Protein AF-A0A2J8SMR6-F1 (afdb_monomer_lite)

Structure (mmCIF, N/CA/C/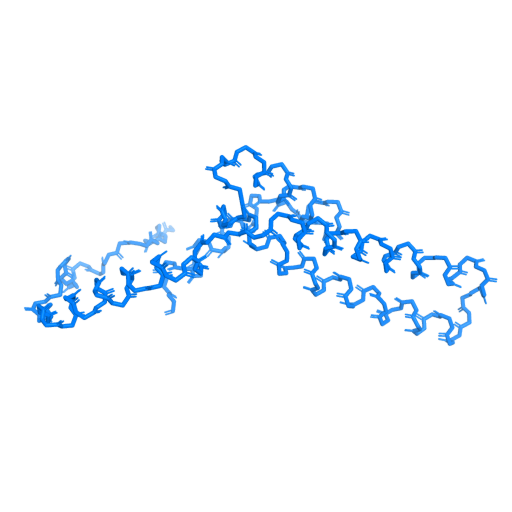O backbone):
data_AF-A0A2J8SMR6-F1
#
_entry.id   AF-A0A2J8SMR6-F1
#
loop_
_atom_site.group_PDB
_atom_site.id
_atom_site.type_symbol
_atom_site.label_atom_id
_atom_site.label_alt_id
_atom_site.label_comp_id
_atom_site.label_asym_id
_atom_site.label_entity_id
_atom_site.label_seq_id
_atom_site.pdbx_PDB_ins_code
_atom_site.Cartn_x
_atom_site.Cartn_y
_atom_site.Cartn_z
_atom_site.occupancy
_atom_site.B_iso_or_equiv
_atom_site.auth_seq_id
_atom_site.auth_comp_id
_atom_site.auth_asym_id
_atom_site.auth_atom_id
_atom_site.pdbx_PDB_model_num
ATOM 1 N N . MET A 1 1 ? 19.593 11.317 29.283 1.00 43.41 1 MET A N 1
ATOM 2 C CA . MET A 1 1 ? 18.628 11.300 28.164 1.00 43.41 1 MET A CA 1
ATOM 3 C C . MET A 1 1 ? 17.254 11.194 28.790 1.00 43.41 1 MET A C 1
ATOM 5 O O . MET A 1 1 ? 17.021 10.215 29.483 1.00 43.41 1 MET A O 1
ATOM 9 N N . ASN A 1 2 ? 16.404 12.212 28.651 1.00 46.28 2 ASN A N 1
ATOM 10 C CA . ASN A 1 2 ? 15.028 12.113 29.138 1.00 46.28 2 ASN A CA 1
ATOM 11 C C . ASN A 1 2 ? 14.272 11.143 28.229 1.00 46.28 2 ASN A C 1
ATOM 13 O O . ASN A 1 2 ? 14.382 11.249 27.006 1.00 46.28 2 ASN A O 1
ATOM 17 N N . SER A 1 3 ? 13.549 10.190 28.815 1.00 50.62 3 SER A N 1
ATOM 18 C CA . SER A 1 3 ? 12.641 9.327 28.062 1.00 50.62 3 SER A CA 1
ATOM 19 C C . SER A 1 3 ? 11.627 10.207 27.337 1.00 50.62 3 SER A C 1
ATOM 21 O O . SER A 1 3 ? 11.004 11.072 27.949 1.00 50.62 3 SER A O 1
ATOM 23 N N . LEU A 1 4 ? 11.482 10.015 26.026 1.00 49.09 4 LEU A N 1
ATOM 24 C CA . LEU A 1 4 ? 10.379 10.604 25.278 1.00 49.09 4 LEU A CA 1
ATOM 25 C C . LEU A 1 4 ? 9.082 10.024 25.850 1.00 49.09 4 LEU A C 1
ATOM 27 O O . LEU A 1 4 ? 8.797 8.843 25.663 1.00 49.09 4 LEU A O 1
ATOM 31 N N . LEU A 1 5 ? 8.329 10.850 26.575 1.00 56.19 5 LEU A N 1
ATOM 32 C CA . LEU A 1 5 ? 7.017 10.508 27.118 1.00 56.19 5 LEU A CA 1
ATOM 33 C C . LEU A 1 5 ? 6.000 10.518 25.965 1.00 56.19 5 LEU A C 1
ATOM 35 O O . LEU A 1 5 ? 5.287 11.495 25.723 1.00 56.19 5 LEU A O 1
ATOM 39 N N . ILE A 1 6 ? 6.023 9.464 25.150 1.00 55.62 6 ILE A N 1
ATOM 40 C CA . ILE A 1 6 ? 5.074 9.270 24.051 1.00 55.62 6 ILE A CA 1
ATOM 41 C C . ILE A 1 6 ? 3.781 8.732 24.667 1.00 55.62 6 ILE A C 1
ATOM 43 O O . ILE A 1 6 ? 3.755 7.611 25.163 1.00 55.62 6 ILE A O 1
ATOM 47 N N . GLY A 1 7 ? 2.718 9.537 24.636 1.00 58.62 7 GLY A N 1
ATOM 48 C CA . GLY A 1 7 ? 1.397 9.156 25.145 1.00 58.62 7 GLY A CA 1
ATOM 49 C C . GLY A 1 7 ? 1.125 9.496 26.615 1.00 58.62 7 GLY A C 1
ATOM 50 O O . GLY A 1 7 ? 0.007 9.266 27.067 1.00 58.62 7 GLY A O 1
ATOM 51 N N . GLU A 1 8 ? 2.079 10.075 27.352 1.00 62.91 8 GLU A N 1
ATOM 52 C CA . GLU A 1 8 ? 1.797 10.665 28.668 1.00 62.91 8 GLU A CA 1
ATOM 53 C C . GLU A 1 8 ? 1.498 12.159 28.523 1.00 62.91 8 GLU A C 1
ATOM 55 O O . GLU A 1 8 ? 2.123 12.876 27.735 1.00 62.91 8 GLU A O 1
ATOM 60 N N . LEU A 1 9 ? 0.510 12.622 29.281 1.00 65.94 9 LEU A N 1
ATOM 61 C CA . LEU A 1 9 ? 0.163 14.034 29.368 1.00 65.94 9 LEU A CA 1
ATOM 62 C C . LEU A 1 9 ? 1.281 14.789 30.090 1.00 65.94 9 LEU A C 1
ATOM 64 O O . LEU A 1 9 ? 1.983 14.214 30.924 1.00 65.94 9 LEU A O 1
ATOM 68 N N . SER A 1 10 ? 1.443 16.083 29.794 1.00 71.44 10 SER A N 1
ATOM 69 C CA . SER A 1 10 ? 2.271 16.941 30.651 1.00 71.44 10 SER A CA 1
ATOM 70 C C . SER A 1 10 ? 1.810 16.783 32.110 1.00 71.44 10 SER A C 1
ATOM 72 O O . SER A 1 10 ? 0.604 16.651 32.326 1.00 71.44 10 SER A O 1
ATOM 74 N N . PRO A 1 11 ? 2.703 16.833 33.118 1.00 76.00 11 PRO A N 1
ATOM 75 C CA . PRO A 1 11 ? 2.310 16.789 34.531 1.00 76.00 11 PRO A CA 1
ATOM 76 C C . PRO A 1 11 ? 1.213 17.801 34.909 1.00 76.00 11 PRO A C 1
ATOM 78 O O . PRO A 1 11 ? 0.491 17.606 35.881 1.00 76.00 11 PRO A O 1
ATOM 81 N N . GLU A 1 12 ? 1.092 18.877 34.131 1.00 78.94 12 GLU A N 1
ATOM 82 C CA . GLU A 1 12 ? 0.121 19.964 34.295 1.00 78.94 12 GLU A CA 1
ATOM 83 C C . GLU A 1 12 ? -1.163 19.765 33.470 1.00 78.94 12 GLU A C 1
ATOM 85 O O . GLU A 1 12 ? -2.153 20.468 33.669 1.00 78.94 12 GLU A O 1
ATOM 90 N N . GLN A 1 13 ? -1.154 18.833 32.516 1.00 66.12 13 GLN A N 1
ATOM 91 C CA . GLN A 1 13 ? -2.252 18.610 31.589 1.00 66.12 13 GLN A CA 1
ATOM 92 C C . GLN A 1 13 ? -3.216 17.567 32.177 1.00 66.12 13 GLN A C 1
ATOM 94 O O . GLN A 1 13 ? -2.809 16.444 32.487 1.00 66.12 13 GLN A O 1
ATOM 99 N N . PRO A 1 14 ? -4.503 17.912 32.358 1.00 67.38 14 PRO A N 1
ATOM 100 C CA . PRO A 1 14 ? -5.452 17.029 33.022 1.00 67.38 14 PRO A CA 1
ATOM 101 C C . PRO A 1 14 ? -5.690 15.754 32.201 1.00 67.38 14 PRO A C 1
ATOM 103 O O . PRO A 1 14 ? -5.830 15.803 30.980 1.00 67.38 14 PRO A O 1
ATOM 106 N N . SER A 1 15 ? -5.780 14.603 32.881 1.00 65.81 15 SER A N 1
ATOM 107 C CA . SER A 1 15 ? -6.077 13.289 32.274 1.00 65.81 15 SER A CA 1
ATOM 108 C C . SER A 1 15 ? -7.513 13.100 31.811 1.00 65.81 15 SER A C 1
ATOM 110 O O . SER A 1 15 ? -7.859 12.080 31.213 1.00 65.81 15 SER A O 1
ATOM 112 N N . PHE A 1 16 ? -8.345 14.101 32.061 1.00 62.56 16 PHE A N 1
ATOM 113 C CA . PHE A 1 16 ? -9.710 14.195 31.600 1.00 62.56 16 PHE A CA 1
ATOM 114 C C . PHE A 1 16 ? -9.903 15.569 30.967 1.00 62.56 16 PHE A C 1
ATOM 116 O O . PHE A 1 16 ? -9.402 16.566 31.483 1.00 62.56 16 PHE A O 1
ATOM 123 N N . GLU A 1 17 ? -10.651 15.639 29.869 1.00 64.62 17 GLU A N 1
ATOM 124 C CA . GLU A 1 17 ? -11.102 16.931 29.365 1.00 64.62 17 GLU A CA 1
ATOM 125 C C . GLU A 1 17 ? -12.163 17.489 30.326 1.00 64.62 17 GLU A C 1
ATOM 127 O O . GLU A 1 17 ? -13.233 16.884 30.459 1.00 64.62 17 GLU A O 1
ATOM 132 N N . PRO A 1 18 ? -11.905 18.617 31.019 1.00 59.81 18 PRO A N 1
ATOM 133 C CA . PRO A 1 18 ? -12.826 19.161 32.023 1.00 59.81 18 PRO A CA 1
ATOM 134 C C . PRO A 1 18 ? -14.181 19.550 31.423 1.00 59.81 18 PRO A C 1
ATOM 136 O O . PRO A 1 18 ? -15.202 19.536 32.103 1.00 59.81 18 PRO A O 1
ATOM 139 N N . THR A 1 19 ? -14.183 19.854 30.126 1.00 62.78 19 THR A N 1
ATOM 140 C CA . THR A 1 19 ? -15.344 20.171 29.296 1.00 62.78 19 THR A CA 1
ATOM 141 C C . THR A 1 19 ? -15.600 19.060 28.286 1.00 62.78 19 THR A C 1
ATOM 143 O O . THR A 1 19 ? -15.797 19.331 27.103 1.00 62.78 19 THR A O 1
ATOM 146 N N . LYS A 1 20 ? -15.578 17.793 28.716 1.00 63.16 20 LYS A N 1
ATOM 147 C CA . LYS A 1 20 ? -16.034 16.699 27.857 1.00 63.16 20 LYS A CA 1
ATOM 148 C C . LYS A 1 20 ? -17.504 16.935 27.520 1.00 63.16 20 LYS A C 1
ATOM 150 O O . LYS A 1 20 ? -18.390 16.673 28.334 1.00 63.16 20 LYS A O 1
ATOM 155 N N . ASN A 1 21 ? -17.749 17.484 26.335 1.00 79.50 21 ASN A N 1
ATOM 156 C CA . ASN A 1 21 ? -19.088 17.811 25.888 1.00 79.50 21 ASN A CA 1
ATOM 157 C C . ASN A 1 21 ? -19.855 16.492 25.700 1.00 79.50 21 ASN A C 1
ATOM 159 O O . ASN A 1 21 ? -19.542 15.680 24.823 1.00 79.50 21 ASN A O 1
ATOM 163 N N . LYS A 1 22 ? -20.810 16.240 26.603 1.00 84.75 22 LYS A N 1
ATOM 164 C CA . LYS A 1 22 ? -21.624 15.023 26.596 1.00 84.75 22 LYS A CA 1
ATOM 165 C C . LYS A 1 22 ? -22.413 14.912 25.293 1.00 84.75 22 LYS A C 1
ATOM 167 O O . LYS A 1 22 ? -22.448 13.829 24.724 1.00 84.75 22 LYS A O 1
ATOM 172 N N . GLU A 1 23 ? -22.950 16.032 24.816 1.00 86.75 23 GLU A N 1
ATOM 173 C CA . GLU A 1 23 ? -23.677 16.128 23.550 1.00 86.75 23 GLU A CA 1
ATOM 174 C C . GLU A 1 23 ? -22.780 15.700 22.387 1.00 86.75 23 GLU A C 1
ATOM 176 O O . GLU A 1 23 ? -23.108 14.749 21.692 1.00 86.75 23 GLU A O 1
ATOM 181 N N . LEU A 1 24 ? -21.566 16.255 22.291 1.00 87.44 24 LEU A N 1
ATOM 182 C CA . LEU A 1 24 ? -20.585 15.865 21.269 1.00 87.44 24 LEU A CA 1
ATOM 183 C C . LEU A 1 24 ? -20.218 14.369 21.334 1.00 87.44 24 LEU A C 1
ATOM 185 O O . LEU A 1 24 ? -20.062 13.702 20.314 1.00 87.44 24 LEU A O 1
ATOM 189 N N . THR A 1 25 ? -20.064 13.813 22.540 1.00 89.19 25 THR A N 1
ATOM 190 C CA . THR A 1 25 ? -19.773 12.377 22.708 1.00 89.19 25 THR A CA 1
ATOM 191 C C . THR A 1 25 ? -20.932 11.510 22.214 1.00 89.19 25 THR A C 1
ATOM 193 O O . THR A 1 25 ? -20.698 10.455 21.620 1.00 89.19 25 THR A O 1
ATOM 196 N N . ASP A 1 26 ? -22.167 11.931 22.482 1.00 92.44 26 ASP A N 1
ATOM 197 C CA . ASP A 1 26 ? -23.370 11.226 22.052 1.00 92.44 26 ASP A CA 1
ATOM 198 C C . ASP A 1 26 ? -23.571 11.362 20.528 1.00 92.44 26 ASP A C 1
ATOM 200 O O . ASP A 1 26 ? -23.829 10.352 19.874 1.00 92.44 26 ASP A O 1
ATOM 204 N N . GLU A 1 27 ? -23.279 12.528 19.940 1.00 94.06 27 GLU A N 1
ATOM 205 C CA . GLU A 1 27 ? -23.236 12.739 18.483 1.00 94.06 27 GLU A CA 1
ATOM 206 C C . GLU A 1 27 ? -22.226 11.807 17.791 1.00 94.06 27 GLU A C 1
ATOM 208 O O . GLU A 1 27 ? -22.556 11.140 16.809 1.00 94.06 27 GLU A O 1
ATOM 213 N N . PHE A 1 28 ? -21.000 11.673 18.317 1.00 94.56 28 PHE A N 1
ATOM 214 C CA . PHE A 1 28 ? -20.012 10.737 17.757 1.00 94.56 28 PHE A CA 1
ATOM 215 C C . PHE A 1 28 ? -20.461 9.273 17.849 1.00 94.56 28 PHE A C 1
ATOM 217 O O . PHE A 1 28 ? -20.146 8.470 16.964 1.00 94.56 28 PHE A O 1
ATOM 224 N N . ARG A 1 29 ? -21.188 8.897 18.910 1.00 95.69 29 ARG A N 1
ATOM 225 C CA . ARG A 1 29 ? -21.746 7.542 19.050 1.00 95.69 29 ARG A CA 1
ATOM 226 C C . ARG A 1 29 ? -22.855 7.287 18.041 1.00 95.69 29 ARG A C 1
ATOM 228 O O . ARG A 1 29 ? -22.869 6.213 17.443 1.00 95.69 29 ARG A O 1
ATOM 235 N N . GLU A 1 30 ? -23.746 8.252 17.843 1.00 97.00 30 GLU A N 1
ATOM 236 C CA . GLU A 1 30 ? -24.811 8.171 16.843 1.00 97.00 30 GLU A CA 1
ATOM 237 C C . GLU A 1 30 ? -24.235 8.088 15.424 1.00 97.00 30 GLU A C 1
ATOM 239 O O . GLU A 1 30 ? -24.620 7.209 14.646 1.00 97.00 30 GLU A O 1
ATOM 244 N N . LEU A 1 31 ? -23.235 8.920 15.115 1.00 96.69 31 LEU A N 1
ATOM 245 C CA . LEU A 1 31 ? -22.511 8.864 13.848 1.00 96.69 31 LEU A CA 1
ATOM 246 C C . LEU A 1 31 ? -21.888 7.482 13.630 1.00 96.69 31 LEU A C 1
ATOM 248 O O . LEU A 1 31 ? -22.084 6.869 12.581 1.00 96.69 31 LEU A O 1
ATOM 252 N N . ARG A 1 32 ? -21.173 6.954 14.630 1.00 96.38 32 ARG A N 1
ATOM 253 C CA . ARG A 1 32 ? -20.566 5.622 14.545 1.00 96.38 32 ARG A CA 1
ATOM 254 C C . ARG A 1 32 ? -21.614 4.532 14.315 1.00 96.38 32 ARG A C 1
ATOM 256 O O . ARG A 1 32 ? -21.413 3.693 13.439 1.00 96.38 32 ARG A O 1
ATOM 263 N N . ALA A 1 33 ? -22.715 4.548 15.066 1.00 96.94 33 ALA A N 1
ATOM 264 C CA . ALA A 1 33 ? -23.797 3.579 14.906 1.00 96.94 33 ALA A CA 1
ATOM 265 C C . ALA A 1 33 ? -24.396 3.637 13.492 1.00 96.9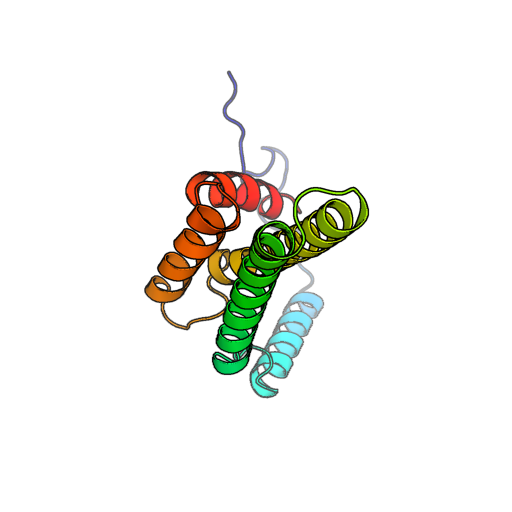4 33 ALA A C 1
ATOM 267 O O . ALA A 1 33 ? -24.620 2.596 12.875 1.00 96.94 33 ALA A O 1
ATOM 268 N N . THR A 1 34 ? -24.572 4.843 12.948 1.00 97.75 34 THR A N 1
ATOM 269 C CA . THR A 1 34 ? -25.049 5.061 11.576 1.00 97.75 34 THR A CA 1
ATOM 270 C C . THR A 1 34 ? -24.077 4.471 10.548 1.00 97.75 34 THR A C 1
ATOM 272 O O . THR A 1 34 ? -24.480 3.687 9.691 1.00 97.75 34 THR A O 1
ATOM 275 N N . VAL A 1 35 ? -22.777 4.766 10.664 1.00 97.00 35 VAL A N 1
ATOM 276 C CA . VAL A 1 35 ? -21.723 4.251 9.766 1.00 97.00 35 VAL A CA 1
ATOM 277 C C . VAL A 1 35 ? -21.623 2.718 9.825 1.00 97.00 35 VAL A C 1
ATOM 279 O O . VAL A 1 35 ? -21.477 2.060 8.789 1.00 97.00 35 VAL A O 1
ATOM 282 N N . GLU A 1 36 ? -21.742 2.128 11.018 1.00 95.69 36 GLU A N 1
ATOM 283 C CA . GLU A 1 36 ? -21.768 0.673 11.210 1.00 95.69 36 GLU A CA 1
ATOM 284 C C . GLU A 1 36 ? -23.021 0.033 10.580 1.00 95.69 36 GLU A C 1
ATOM 286 O O . GLU A 1 36 ? -22.897 -0.976 9.878 1.00 95.69 36 GLU A O 1
ATOM 291 N N . GLN A 1 37 ? -24.207 0.632 10.756 1.00 97.00 37 GLN A N 1
ATOM 292 C CA . GLN A 1 37 ? -25.463 0.167 10.144 1.00 97.00 37 GLN A CA 1
ATOM 293 C C . GLN A 1 37 ? -25.433 0.237 8.614 1.00 97.00 37 GLN A C 1
ATOM 295 O O . GLN A 1 37 ? -25.913 -0.681 7.948 1.00 97.00 37 GLN A O 1
ATOM 300 N N . MET A 1 38 ? -24.806 1.273 8.050 1.00 97.06 38 MET A N 1
ATOM 301 C CA . MET A 1 38 ? -24.573 1.392 6.606 1.00 97.06 38 MET A CA 1
ATOM 302 C C . MET A 1 38 ? -23.576 0.350 6.071 1.00 97.06 38 MET A C 1
ATOM 304 O O . MET A 1 38 ? -23.406 0.221 4.860 1.00 97.06 38 MET A O 1
ATOM 308 N N . GLY A 1 39 ? -22.898 -0.398 6.948 1.00 95.00 39 GLY A N 1
ATOM 309 C CA . GLY A 1 39 ? -21.911 -1.403 6.564 1.00 95.00 39 GLY A CA 1
ATOM 310 C C . GLY A 1 39 ? -20.586 -0.820 6.072 1.00 95.00 39 GLY A C 1
ATOM 311 O O . GLY A 1 39 ? -19.765 -1.575 5.556 1.00 95.00 39 GLY A O 1
ATOM 312 N N . LEU A 1 40 ? -20.342 0.482 6.261 1.00 93.38 40 LEU A N 1
ATOM 313 C CA . LEU A 1 40 ? -19.133 1.171 5.786 1.00 93.38 40 LEU A CA 1
ATOM 314 C C . LEU A 1 40 ? -17.859 0.734 6.528 1.00 93.38 40 LEU A C 1
ATOM 316 O O . LEU A 1 40 ? -16.759 0.921 6.024 1.00 93.38 40 LEU A O 1
ATOM 320 N N . MET A 1 41 ? -18.008 0.100 7.694 1.00 91.75 41 MET A N 1
ATOM 321 C CA . MET A 1 41 ? -16.900 -0.484 8.463 1.00 91.75 41 MET A CA 1
ATOM 322 C C . MET A 1 41 ? -16.535 -1.912 8.014 1.00 91.75 41 MET A C 1
ATOM 324 O O . MET A 1 41 ? -15.657 -2.536 8.609 1.00 91.75 41 MET A O 1
ATOM 328 N N . LYS A 1 42 ? -17.220 -2.474 7.005 1.00 93.00 42 LYS A N 1
ATOM 329 C CA . LYS A 1 42 ? -16.930 -3.819 6.486 1.00 93.00 42 LYS A CA 1
ATOM 330 C C . LYS A 1 42 ? -15.978 -3.724 5.299 1.00 93.00 42 LYS A C 1
ATOM 332 O O . LYS A 1 42 ? -16.368 -3.307 4.211 1.00 93.00 42 LYS A O 1
ATOM 337 N N . ALA A 1 43 ? -14.741 -4.167 5.495 1.00 94.62 43 ALA A N 1
ATOM 338 C CA . ALA A 1 43 ? -13.757 -4.222 4.424 1.00 94.62 43 ALA A CA 1
ATOM 339 C C . ALA A 1 43 ? -14.183 -5.189 3.304 1.00 94.62 43 ALA A C 1
ATOM 341 O O . ALA A 1 43 ? -14.656 -6.301 3.548 1.00 94.62 43 ALA A O 1
ATOM 342 N N . ASN A 1 44 ? -13.965 -4.782 2.052 1.00 95.69 44 ASN A N 1
ATOM 343 C CA . ASN A 1 44 ? -14.174 -5.640 0.891 1.00 95.69 44 ASN A CA 1
ATOM 344 C C . ASN A 1 44 ? -12.874 -6.382 0.545 1.00 95.69 44 ASN A C 1
ATOM 346 O O . ASN A 1 44 ? -11.994 -5.840 -0.121 1.00 95.69 44 ASN A O 1
ATOM 350 N N . HIS A 1 45 ? -12.754 -7.642 0.964 1.00 95.88 45 HIS A N 1
ATOM 351 C CA . HIS A 1 45 ? -11.532 -8.426 0.742 1.00 95.88 45 HIS A CA 1
ATOM 352 C C . HIS A 1 45 ? -11.189 -8.625 -0.745 1.00 95.88 45 HIS A C 1
ATOM 354 O O . HIS A 1 45 ? -10.013 -8.714 -1.090 1.00 95.88 45 HIS A O 1
ATOM 360 N N . VAL A 1 46 ? -12.192 -8.678 -1.631 1.00 97.56 46 VAL A N 1
ATOM 361 C CA . VAL A 1 46 ? -11.966 -8.828 -3.078 1.00 97.56 46 VAL A CA 1
ATOM 362 C C . VAL A 1 46 ? -11.311 -7.572 -3.640 1.00 97.56 46 VAL A C 1
ATOM 364 O O . VAL A 1 46 ? -10.364 -7.6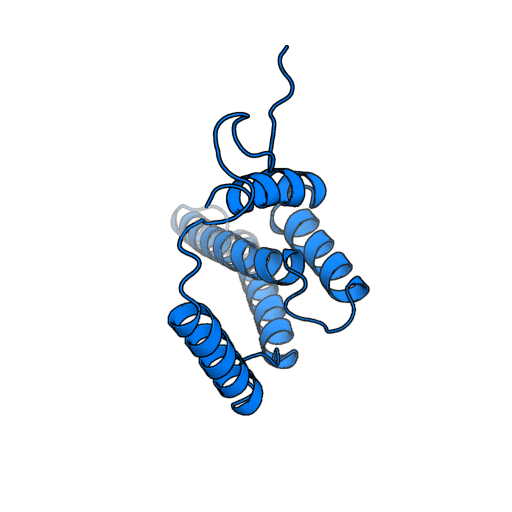79 -4.413 1.00 97.56 46 VAL A O 1
ATOM 367 N N . PHE A 1 47 ? -11.753 -6.390 -3.204 1.00 97.50 47 PHE A N 1
ATOM 368 C CA . PHE A 1 47 ? -11.109 -5.128 -3.567 1.00 97.50 47 PHE A CA 1
ATOM 369 C C . PHE A 1 47 ? -9.630 -5.119 -3.160 1.00 97.50 47 PHE A C 1
ATOM 371 O O . PHE A 1 47 ? -8.776 -4.867 -4.004 1.00 97.50 47 PHE A O 1
ATOM 378 N N . PHE A 1 48 ? -9.310 -5.469 -1.909 1.00 97.88 48 PHE A N 1
ATOM 379 C CA . PHE A 1 48 ? -7.922 -5.491 -1.432 1.00 97.88 48 PHE A CA 1
ATOM 380 C C . PHE A 1 48 ? -7.055 -6.536 -2.149 1.00 97.88 48 PHE A C 1
ATOM 382 O O . PHE A 1 48 ? -5.889 -6.271 -2.438 1.00 97.88 48 PHE A O 1
ATOM 389 N N . LEU A 1 49 ? -7.618 -7.700 -2.489 1.00 97.75 49 LEU A N 1
ATOM 390 C CA . LEU A 1 49 ? -6.931 -8.712 -3.294 1.00 97.75 49 LEU A CA 1
ATOM 391 C C . LEU A 1 49 ? -6.615 -8.193 -4.703 1.00 97.75 49 LEU A C 1
ATOM 393 O O . LEU A 1 49 ? -5.480 -8.312 -5.163 1.00 97.75 49 LEU A O 1
ATOM 397 N N . LEU A 1 50 ? -7.606 -7.609 -5.383 1.00 98.44 50 LEU A N 1
ATOM 398 C CA . LEU A 1 50 ? -7.424 -7.028 -6.714 1.00 98.44 50 LEU A CA 1
ATOM 399 C C . LEU A 1 50 ? -6.455 -5.846 -6.681 1.00 98.44 50 LEU A C 1
ATOM 401 O O . LEU A 1 50 ? -5.669 -5.683 -7.610 1.00 98.44 50 LEU A O 1
ATOM 405 N N . TYR A 1 51 ? -6.471 -5.057 -5.607 1.00 98.44 51 TYR A N 1
ATOM 406 C CA . TYR A 1 51 ? -5.554 -3.941 -5.437 1.00 98.44 51 TYR A CA 1
ATOM 407 C C . TYR A 1 51 ? -4.106 -4.417 -5.263 1.00 98.44 51 TYR A C 1
ATOM 409 O O . TYR A 1 51 ? -3.211 -3.913 -5.939 1.00 98.44 51 TYR A O 1
ATOM 417 N N . LEU A 1 52 ? -3.877 -5.455 -4.450 1.00 98.31 52 LEU A N 1
ATOM 418 C CA . LEU A 1 52 ? -2.562 -6.090 -4.347 1.00 98.31 52 LEU A CA 1
ATOM 419 C C . LEU A 1 52 ? -2.101 -6.658 -5.698 1.00 98.31 52 LEU A C 1
ATOM 421 O O . LEU A 1 52 ? -0.963 -6.430 -6.101 1.00 98.31 52 LEU A O 1
ATOM 425 N N . LEU A 1 53 ? -2.980 -7.362 -6.418 1.00 98.50 53 LEU A N 1
ATOM 426 C CA . LEU A 1 53 ? -2.658 -7.911 -7.737 1.00 98.50 53 LEU A CA 1
ATOM 427 C C . LEU A 1 53 ? -2.308 -6.805 -8.742 1.00 98.50 53 LEU A C 1
ATOM 429 O O . LEU A 1 53 ? -1.338 -6.941 -9.480 1.00 98.50 53 LEU A O 1
ATOM 433 N N . HIS A 1 54 ? -3.058 -5.703 -8.748 1.00 98.38 54 HIS A N 1
ATOM 434 C CA . HIS A 1 54 ? -2.776 -4.534 -9.578 1.00 98.38 54 HIS A CA 1
ATOM 435 C C . HIS A 1 54 ? -1.371 -3.973 -9.318 1.00 98.38 54 HIS A C 1
ATOM 437 O O . HIS A 1 54 ? -0.622 -3.761 -10.270 1.00 98.38 54 HIS A O 1
ATOM 443 N N . ILE A 1 55 ? -0.991 -3.803 -8.047 1.00 98.50 55 ILE A N 1
ATOM 444 C CA . ILE A 1 55 ? 0.346 -3.333 -7.655 1.00 98.50 55 ILE A CA 1
ATOM 445 C C . ILE A 1 55 ? 1.428 -4.292 -8.172 1.00 98.50 55 ILE A C 1
ATOM 447 O O . ILE A 1 55 ? 2.395 -3.844 -8.783 1.00 98.50 55 ILE A O 1
ATOM 451 N N . LEU A 1 56 ? 1.252 -5.605 -7.984 1.00 98.50 56 LEU A N 1
ATOM 452 C CA . LEU A 1 56 ? 2.212 -6.617 -8.447 1.00 98.50 56 LEU A CA 1
ATOM 453 C C . LEU A 1 56 ? 2.342 -6.649 -9.978 1.00 98.50 56 LEU A C 1
ATOM 455 O O . LEU A 1 56 ? 3.443 -6.811 -10.502 1.00 98.50 56 LEU A O 1
ATOM 459 N N . LEU A 1 57 ? 1.233 -6.479 -10.702 1.00 98.62 57 LEU A N 1
ATOM 460 C CA . LEU A 1 57 ? 1.241 -6.411 -12.163 1.00 98.62 57 LEU A CA 1
ATOM 461 C C . LEU A 1 57 ? 1.958 -5.156 -12.667 1.00 98.62 57 LEU A C 1
ATOM 463 O O . LEU A 1 57 ? 2.726 -5.253 -13.622 1.00 98.62 57 LEU A O 1
ATOM 467 N N . LEU A 1 58 ? 1.736 -3.998 -12.037 1.00 98.50 58 LEU A N 1
ATOM 468 C CA . LEU A 1 58 ? 2.441 -2.764 -12.389 1.00 98.50 58 LEU A CA 1
ATOM 469 C C . LEU A 1 58 ? 3.941 -2.855 -12.092 1.00 98.50 58 LEU A C 1
ATOM 471 O O . LEU A 1 58 ? 4.740 -2.413 -12.916 1.00 98.50 58 LEU A O 1
ATOM 475 N N . ASP A 1 59 ? 4.322 -3.455 -10.962 1.00 98.06 59 ASP A N 1
ATOM 476 C CA . ASP A 1 59 ? 5.727 -3.673 -10.604 1.00 98.06 59 ASP A CA 1
ATOM 477 C C . ASP A 1 59 ? 6.419 -4.570 -11.641 1.00 98.06 59 ASP A C 1
ATOM 479 O O . ASP A 1 59 ? 7.422 -4.184 -12.246 1.00 98.06 59 ASP A O 1
ATOM 483 N N . GLY A 1 60 ? 5.804 -5.714 -11.959 1.00 98.31 60 GLY A N 1
ATOM 484 C CA . GLY A 1 60 ? 6.287 -6.611 -13.008 1.00 98.31 60 GLY A CA 1
ATOM 485 C C . GLY A 1 60 ? 6.356 -5.939 -14.383 1.00 98.31 60 GLY A C 1
ATOM 486 O O . GLY A 1 60 ? 7.345 -6.104 -15.097 1.00 98.31 60 GLY A O 1
ATOM 487 N N . ALA A 1 61 ? 5.350 -5.140 -14.754 1.00 98.50 61 ALA A N 1
ATOM 488 C CA . ALA A 1 61 ? 5.328 -4.404 -16.019 1.00 98.50 61 ALA A CA 1
ATOM 489 C C . ALA A 1 61 ? 6.440 -3.345 -16.108 1.00 98.50 61 ALA A C 1
ATOM 491 O O . ALA A 1 61 ? 7.002 -3.133 -17.188 1.00 98.50 61 ALA A O 1
ATOM 492 N N . ALA A 1 62 ? 6.793 -2.703 -14.992 1.00 98.25 62 ALA A N 1
ATOM 493 C CA . ALA A 1 62 ? 7.882 -1.735 -14.948 1.00 98.25 62 ALA A CA 1
ATOM 494 C C . ALA A 1 62 ? 9.230 -2.395 -15.272 1.00 98.25 62 ALA A C 1
ATOM 496 O O . ALA A 1 62 ? 9.945 -1.952 -16.174 1.00 98.25 62 ALA A O 1
ATOM 497 N N . TRP A 1 63 ? 9.539 -3.517 -14.618 1.00 98.12 63 TRP A N 1
ATOM 498 C CA . TRP A 1 63 ? 10.760 -4.277 -14.897 1.00 98.12 63 TRP A CA 1
ATOM 499 C C . TRP A 1 63 ? 10.757 -4.897 -16.295 1.00 98.12 63 TRP A C 1
ATOM 501 O O . TRP A 1 63 ? 11.773 -4.859 -16.993 1.00 98.12 63 TRP A O 1
ATOM 511 N N . LEU A 1 64 ? 9.603 -5.394 -16.748 1.00 98.38 64 LEU A N 1
ATOM 512 C CA . LEU A 1 64 ? 9.440 -5.930 -18.097 1.00 98.38 64 LEU A CA 1
ATOM 513 C C . LEU A 1 64 ? 9.697 -4.864 -19.171 1.00 98.38 64 LEU A C 1
ATOM 515 O O . LEU A 1 64 ? 10.292 -5.170 -20.202 1.00 98.38 64 LEU A O 1
ATOM 519 N N . THR A 1 65 ? 9.312 -3.610 -18.917 1.00 98.31 65 THR A N 1
ATOM 520 C CA . THR A 1 65 ? 9.579 -2.483 -19.824 1.00 98.31 65 THR A CA 1
ATOM 521 C C . THR A 1 65 ? 11.079 -2.331 -20.081 1.00 98.31 65 THR A C 1
ATOM 523 O O . THR A 1 65 ? 11.499 -2.237 -21.233 1.00 98.31 65 THR A O 1
ATOM 526 N N . LEU A 1 66 ? 11.899 -2.373 -19.027 1.00 98.12 66 LEU A N 1
ATOM 527 C CA . LEU A 1 66 ? 13.356 -2.307 -19.168 1.00 98.12 66 LEU A CA 1
ATOM 528 C C . LEU A 1 66 ? 13.931 -3.548 -19.852 1.00 98.12 66 LEU A C 1
ATOM 530 O O . LEU A 1 66 ? 14.866 -3.439 -20.643 1.00 98.12 66 LEU A O 1
ATOM 534 N N . TRP A 1 67 ? 13.381 -4.725 -19.553 1.00 98.06 67 TRP A N 1
ATOM 535 C CA . TRP A 1 67 ? 13.867 -5.983 -20.112 1.00 98.06 67 TRP A CA 1
ATOM 536 C C . TRP A 1 67 ? 13.615 -6.097 -21.622 1.00 98.06 67 TRP A C 1
ATOM 538 O O . TRP A 1 67 ? 14.506 -6.513 -22.357 1.00 98.06 67 TRP A O 1
ATOM 548 N N . VAL A 1 68 ? 12.429 -5.696 -22.094 1.00 98.31 68 VAL A N 1
ATOM 549 C CA . VAL A 1 68 ? 12.035 -5.806 -23.510 1.00 98.31 68 VAL A CA 1
ATOM 550 C C . VAL A 1 68 ? 12.569 -4.646 -24.350 1.00 98.31 68 VAL A C 1
ATOM 552 O O . VAL A 1 68 ? 13.043 -4.862 -25.464 1.00 98.31 68 VAL A O 1
ATOM 555 N N . PHE A 1 69 ? 12.488 -3.413 -23.842 1.00 97.62 69 PHE A N 1
ATOM 556 C CA . PHE A 1 69 ? 12.792 -2.202 -24.619 1.00 97.62 69 PHE A CA 1
ATOM 557 C C . PHE A 1 69 ? 14.175 -1.602 -24.310 1.00 97.62 69 PHE A C 1
ATOM 559 O O . PHE A 1 69 ? 14.568 -0.597 -24.911 1.00 97.62 69 PHE A O 1
ATOM 566 N N . GLY A 1 70 ? 14.929 -2.217 -23.396 1.00 96.12 70 GLY A N 1
ATOM 567 C CA . GLY A 1 70 ? 16.245 -1.756 -22.962 1.00 96.12 70 GLY A CA 1
ATOM 568 C C . GLY A 1 70 ? 16.190 -0.540 -22.033 1.00 96.12 70 GLY A C 1
ATOM 569 O O . GLY A 1 70 ? 15.138 -0.125 -21.552 1.00 96.12 70 GLY A O 1
ATOM 570 N N . THR A 1 71 ? 17.354 0.058 -21.780 1.00 96.25 71 THR A N 1
ATOM 571 C CA . THR A 1 71 ? 17.549 1.138 -20.792 1.00 96.25 71 THR A CA 1
ATOM 572 C C . THR A 1 71 ? 17.693 2.526 -21.422 1.00 96.25 71 THR A C 1
ATOM 574 O O . THR A 1 71 ? 18.305 3.424 -20.845 1.00 96.25 71 THR A O 1
ATOM 577 N N . SER A 1 72 ? 17.138 2.723 -22.622 1.00 97.88 72 SER A N 1
ATOM 578 C CA . SER A 1 72 ? 17.086 4.056 -23.232 1.00 97.88 72 SER A CA 1
ATOM 579 C C . SER A 1 72 ? 16.187 5.002 -22.420 1.00 97.88 72 SER A C 1
ATOM 581 O O . SER A 1 72 ? 15.412 4.569 -21.565 1.00 97.88 72 SER A O 1
ATOM 583 N N . PHE A 1 73 ? 16.293 6.311 -22.672 1.00 98.12 73 PHE A N 1
ATOM 584 C CA . PHE A 1 73 ? 15.649 7.336 -21.842 1.00 98.12 73 PHE A CA 1
ATOM 585 C C . PHE A 1 73 ? 14.140 7.115 -21.645 1.00 98.12 73 PHE A C 1
ATOM 587 O O . PHE A 1 73 ? 13.645 7.245 -20.529 1.00 98.12 73 PHE A O 1
ATOM 594 N N . LEU A 1 74 ? 13.409 6.748 -22.704 1.00 98.25 74 LEU A N 1
ATOM 595 C CA . LEU A 1 74 ? 11.952 6.618 -22.644 1.00 98.25 74 LEU A CA 1
ATOM 596 C C . LEU A 1 74 ? 11.475 5.368 -21.863 1.00 98.25 74 LEU A C 1
ATOM 598 O O . LEU A 1 74 ? 10.682 5.546 -20.939 1.00 98.25 74 LEU A O 1
ATOM 602 N N . PRO A 1 75 ? 11.954 4.134 -22.139 1.00 98.38 75 PRO A N 1
ATOM 603 C CA . PRO A 1 75 ? 11.687 2.965 -21.294 1.00 98.38 75 PRO A CA 1
ATOM 604 C C . PRO A 1 75 ? 12.092 3.165 -19.833 1.00 98.38 75 PRO A C 1
ATOM 606 O O . PRO A 1 75 ? 11.356 2.761 -18.934 1.00 98.38 75 PRO A O 1
ATOM 609 N N . PHE A 1 76 ? 13.230 3.824 -19.590 1.00 98.31 76 PHE A N 1
ATOM 610 C CA . PHE A 1 76 ? 13.668 4.161 -18.239 1.00 98.31 76 PHE A CA 1
ATOM 611 C C . PHE A 1 76 ? 12.679 5.089 -17.533 1.00 98.31 76 PHE A C 1
ATOM 613 O O . PHE A 1 76 ? 12.248 4.790 -16.420 1.00 98.31 76 PHE A O 1
ATOM 620 N N . LEU A 1 77 ? 12.276 6.181 -18.190 1.00 98.50 77 LEU A N 1
ATOM 621 C CA . LEU A 1 77 ? 11.304 7.123 -17.641 1.00 98.50 77 LEU A CA 1
ATOM 622 C C . LEU A 1 77 ? 9.961 6.441 -17.350 1.00 98.50 77 LEU A C 1
ATOM 624 O O . LEU A 1 77 ? 9.394 6.642 -16.278 1.00 98.50 77 LEU A O 1
ATOM 628 N N . LEU A 1 78 ? 9.473 5.603 -18.269 1.00 98.38 78 LEU A N 1
ATOM 629 C CA . LEU A 1 78 ? 8.235 4.848 -18.077 1.00 98.38 78 LEU A CA 1
ATOM 630 C C . LEU A 1 78 ? 8.337 3.889 -16.883 1.00 98.38 78 LEU A C 1
ATOM 632 O O . LEU A 1 78 ? 7.452 3.887 -16.029 1.00 98.38 78 LEU A O 1
ATOM 636 N N . CYS A 1 79 ? 9.426 3.123 -16.785 1.00 98.62 79 CYS A N 1
ATOM 637 C CA . CYS A 1 79 ? 9.684 2.250 -15.641 1.00 98.62 79 CYS A CA 1
ATOM 638 C C . CYS A 1 79 ? 9.693 3.040 -14.321 1.00 98.62 79 CYS A C 1
ATOM 640 O O . CYS A 1 79 ? 9.004 2.664 -13.375 1.00 98.62 79 CYS A O 1
ATOM 642 N N . ALA A 1 80 ? 10.392 4.179 -14.273 1.00 98.38 80 ALA A N 1
ATOM 643 C CA . ALA A 1 80 ? 10.458 5.027 -13.086 1.00 98.38 80 ALA A CA 1
ATOM 644 C C . ALA A 1 80 ? 9.081 5.557 -12.654 1.00 98.38 80 ALA A C 1
ATOM 646 O O . ALA A 1 80 ? 8.768 5.561 -11.461 1.00 98.38 80 ALA A O 1
ATOM 647 N N . VAL A 1 81 ? 8.239 5.973 -13.607 1.00 98.56 81 VAL A N 1
ATOM 648 C CA . VAL A 1 81 ? 6.860 6.406 -13.329 1.00 98.56 81 VAL A CA 1
ATOM 649 C C . VAL A 1 81 ? 6.022 5.250 -12.777 1.00 98.56 81 VAL A C 1
ATOM 651 O O . VAL A 1 81 ? 5.341 5.424 -11.765 1.00 98.56 81 VAL A O 1
ATOM 654 N N . LEU A 1 82 ? 6.101 4.067 -13.394 1.00 98.44 82 LEU A N 1
ATOM 655 C CA . LEU A 1 82 ? 5.363 2.885 -12.943 1.00 98.44 82 LEU A CA 1
ATOM 656 C C . LEU A 1 82 ? 5.783 2.463 -11.531 1.00 98.44 82 LEU A C 1
ATOM 658 O O . LEU A 1 82 ? 4.925 2.321 -10.662 1.00 98.44 82 LEU A O 1
ATOM 662 N N . LEU A 1 83 ? 7.088 2.348 -11.269 1.00 98.25 83 LEU A N 1
ATOM 663 C CA . LEU A 1 83 ? 7.602 2.017 -9.937 1.00 98.25 83 LEU A CA 1
ATOM 664 C C . LEU A 1 83 ? 7.232 3.084 -8.900 1.00 98.25 83 LEU A C 1
ATOM 666 O O . LEU A 1 83 ? 6.895 2.744 -7.769 1.00 98.25 83 LEU A O 1
ATOM 670 N N . SER A 1 84 ? 7.224 4.368 -9.270 1.00 98.25 84 SER A N 1
ATOM 671 C CA . SER A 1 84 ? 6.774 5.435 -8.364 1.00 98.25 84 SER A CA 1
ATOM 672 C C . SER A 1 84 ? 5.303 5.260 -7.971 1.00 98.25 84 SER A C 1
ATOM 674 O O . SER A 1 84 ? 4.960 5.369 -6.792 1.00 98.25 84 SER A O 1
ATOM 676 N N . ALA A 1 85 ? 4.438 4.932 -8.936 1.00 98.31 85 ALA A N 1
ATOM 677 C CA . ALA A 1 85 ? 3.030 4.645 -8.674 1.00 98.31 85 ALA A CA 1
ATOM 678 C C . ALA A 1 85 ? 2.857 3.403 -7.782 1.00 98.31 85 ALA A C 1
ATOM 680 O O . ALA A 1 85 ? 2.126 3.464 -6.791 1.00 98.31 85 ALA A O 1
ATOM 681 N N . VAL A 1 86 ? 3.583 2.316 -8.073 1.00 98.19 86 VAL A N 1
ATOM 682 C CA . VAL A 1 86 ? 3.626 1.091 -7.253 1.00 98.19 86 VAL A CA 1
ATOM 683 C C . VAL A 1 86 ? 4.009 1.419 -5.812 1.00 98.19 86 VAL A C 1
ATOM 685 O O . VAL A 1 86 ? 3.315 1.011 -4.884 1.00 98.19 86 VAL A O 1
ATOM 688 N N . GLN A 1 87 ? 5.072 2.200 -5.600 1.00 97.94 87 GLN A N 1
ATOM 689 C CA . GLN A 1 87 ? 5.556 2.537 -4.260 1.00 97.94 87 GLN A CA 1
ATOM 690 C C . GLN A 1 87 ? 4.567 3.390 -3.460 1.00 97.94 87 GLN A C 1
ATOM 692 O O . GLN A 1 87 ? 4.419 3.174 -2.248 1.00 97.94 87 GLN A O 1
ATOM 697 N N . ALA A 1 88 ? 3.884 4.331 -4.117 1.00 97.94 88 ALA A N 1
ATOM 698 C CA . ALA A 1 88 ? 2.834 5.132 -3.498 1.00 97.94 88 ALA A CA 1
ATOM 699 C C . ALA A 1 88 ? 1.637 4.254 -3.096 1.00 97.94 88 ALA A C 1
ATOM 701 O O . ALA A 1 88 ? 1.223 4.267 -1.937 1.00 97.94 88 ALA A O 1
ATOM 702 N N . GLN A 1 89 ? 1.132 3.433 -4.020 1.00 98.25 89 GLN A N 1
ATOM 703 C CA . GLN A 1 89 ? -0.002 2.537 -3.775 1.00 98.25 89 GLN A CA 1
ATOM 704 C C . GLN A 1 89 ? 0.305 1.484 -2.699 1.00 98.25 89 GLN A C 1
ATOM 706 O O . GLN A 1 89 ? -0.482 1.296 -1.775 1.00 98.25 89 GLN A O 1
ATOM 711 N N . ALA A 1 90 ? 1.482 0.854 -2.754 1.00 98.12 90 ALA A N 1
ATOM 712 C CA . ALA A 1 90 ? 1.933 -0.094 -1.738 1.00 98.12 90 ALA A CA 1
ATOM 713 C C . ALA A 1 90 ? 2.034 0.553 -0.348 1.00 98.12 90 ALA A C 1
ATOM 715 O O . ALA A 1 90 ? 1.808 -0.122 0.652 1.00 98.12 90 ALA A O 1
ATOM 716 N N . GLY A 1 91 ? 2.346 1.856 -0.274 1.00 97.12 91 GLY A N 1
ATOM 717 C CA . GLY A 1 91 ? 2.366 2.631 0.970 1.00 97.12 91 GLY A CA 1
ATOM 718 C C . GLY A 1 91 ? 0.999 2.735 1.647 1.00 97.12 91 GLY A C 1
ATOM 719 O O . GLY A 1 91 ? 0.911 2.550 2.861 1.00 97.12 91 GLY A O 1
ATOM 720 N N . TRP A 1 92 ? -0.057 2.965 0.868 1.00 97.50 92 TRP A N 1
ATOM 721 C CA . TRP A 1 92 ? -1.434 2.989 1.370 1.00 97.50 92 TRP A CA 1
ATOM 722 C C . TRP A 1 92 ? -1.947 1.587 1.695 1.00 97.50 92 TRP A C 1
ATOM 724 O O . TRP A 1 92 ? -2.473 1.355 2.778 1.00 97.50 92 TRP A O 1
ATOM 734 N N . LEU A 1 93 ? -1.702 0.615 0.813 1.00 98.00 9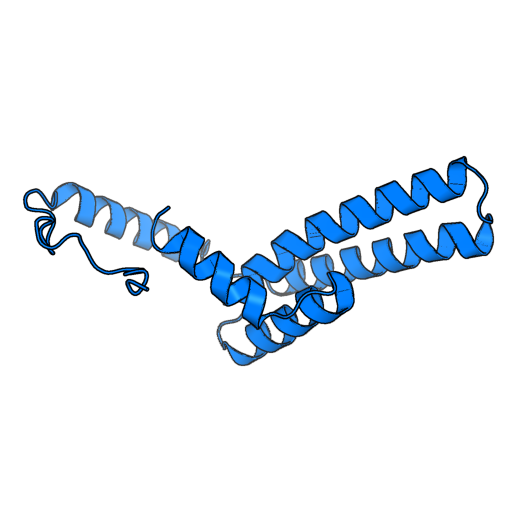3 LEU A N 1
ATOM 735 C CA . LEU A 1 93 ? -2.139 -0.760 1.042 1.00 98.00 93 LEU A CA 1
ATOM 736 C C . LEU A 1 93 ? -1.517 -1.361 2.316 1.00 98.00 93 LEU A C 1
ATOM 738 O O . LEU A 1 93 ? -2.214 -1.986 3.114 1.00 98.00 93 LEU A O 1
ATOM 742 N N . GLN A 1 94 ? -0.212 -1.157 2.540 1.00 97.56 94 GLN A N 1
ATOM 743 C CA . GLN A 1 94 ? 0.425 -1.626 3.774 1.00 97.56 94 GLN A CA 1
ATOM 744 C C . GLN A 1 94 ? -0.072 -0.880 5.014 1.00 97.56 94 GLN A C 1
ATOM 746 O O . GLN A 1 94 ? -0.131 -1.486 6.076 1.00 97.56 94 GLN A O 1
ATOM 751 N N . HIS A 1 95 ? -0.455 0.394 4.883 1.00 97.19 95 HIS A N 1
ATOM 752 C CA . HIS A 1 95 ? -0.967 1.197 5.993 1.00 97.19 95 HIS A CA 1
ATOM 753 C C . HIS A 1 95 ? -2.281 0.607 6.517 1.00 97.19 95 HIS A C 1
ATOM 755 O O . HIS A 1 95 ? -2.426 0.388 7.720 1.00 97.19 95 HIS A O 1
ATOM 761 N N . ASP A 1 96 ? -3.191 0.232 5.617 1.00 97.31 96 ASP A N 1
ATOM 762 C CA . ASP A 1 96 ? -4.474 -0.374 5.988 1.00 97.31 96 ASP A CA 1
ATOM 763 C C . ASP A 1 96 ? -4.294 -1.746 6.660 1.00 97.31 96 ASP A C 1
ATOM 765 O O . ASP A 1 96 ? -4.965 -2.063 7.650 1.00 97.31 96 ASP A O 1
ATOM 769 N N . PHE A 1 97 ? -3.339 -2.552 6.177 1.00 97.75 97 PHE A N 1
ATOM 770 C CA . PHE A 1 97 ? -2.949 -3.793 6.851 1.00 97.75 97 PHE A CA 1
ATOM 771 C C . PHE A 1 97 ? -2.273 -3.530 8.206 1.00 97.75 97 PHE A C 1
ATOM 773 O O . PHE A 1 97 ? -2.540 -4.244 9.173 1.00 97.75 97 PHE A O 1
ATOM 780 N N . GLY A 1 98 ? -1.427 -2.505 8.310 1.00 96.38 98 GLY A N 1
ATOM 781 C CA . GLY A 1 98 ? -0.760 -2.098 9.548 1.00 96.38 98 GLY A CA 1
ATOM 782 C C . GLY A 1 98 ? -1.739 -1.662 10.637 1.00 96.38 98 GLY A C 1
ATOM 783 O O . GLY A 1 98 ? -1.542 -1.991 11.806 1.00 96.38 98 GLY A O 1
ATOM 784 N N . HIS A 1 99 ? -2.849 -1.038 10.244 1.00 95.75 99 HIS A N 1
ATOM 785 C CA . HIS A 1 99 ? -3.965 -0.691 11.126 1.00 95.75 99 HIS A CA 1
ATOM 786 C C . HIS A 1 99 ? -4.942 -1.827 11.417 1.00 95.75 99 HIS A C 1
ATOM 788 O O . HIS A 1 99 ? -5.944 -1.608 12.096 1.00 95.75 99 HIS A O 1
ATOM 794 N N . LEU A 1 100 ? -4.687 -3.034 10.908 1.00 96.06 100 LEU A N 1
ATOM 795 C CA . LEU A 1 100 ? -5.577 -4.183 11.069 1.00 96.06 100 LEU A CA 1
ATOM 796 C C . LEU A 1 100 ? -6.997 -3.935 10.526 1.00 96.06 100 LEU A C 1
ATOM 798 O O . LEU A 1 100 ? -7.957 -4.527 11.012 1.00 96.06 100 LEU A O 1
ATOM 802 N N . SER A 1 101 ? -7.137 -3.061 9.525 1.00 95.25 101 SER A N 1
ATOM 803 C CA . SER A 1 101 ? -8.442 -2.581 9.048 1.00 95.25 101 SER A CA 1
ATOM 804 C C . SER A 1 101 ? -9.070 -3.462 7.963 1.00 95.25 101 SER A C 1
ATOM 806 O O . SER A 1 101 ? -10.229 -3.259 7.611 1.00 95.25 101 SER A O 1
ATOM 808 N N . VAL A 1 102 ? -8.334 -4.445 7.427 1.00 96.81 102 VAL A N 1
ATOM 809 C CA . VAL A 1 102 ? -8.800 -5.250 6.285 1.00 96.81 102 VAL A CA 1
ATOM 810 C C . VAL A 1 102 ? -9.419 -6.577 6.712 1.00 96.81 102 VAL A C 1
ATOM 812 O O . VAL A 1 102 ? -10.509 -6.910 6.264 1.00 96.81 102 VAL A O 1
ATOM 815 N N . PHE A 1 103 ? -8.744 -7.352 7.565 1.00 96.31 103 PHE A N 1
ATOM 816 C CA . PHE A 1 103 ? -9.253 -8.648 8.035 1.00 96.31 103 PHE A CA 1
ATOM 817 C C . PHE A 1 103 ? -9.741 -8.577 9.479 1.00 96.31 103 PHE A C 1
ATOM 819 O O . PHE A 1 103 ? -9.139 -7.906 10.312 1.00 96.31 103 PHE A O 1
ATOM 826 N N . SER A 1 104 ? -10.760 -9.373 9.809 1.00 91.94 104 SER A N 1
ATOM 827 C CA . SER A 1 104 ? -11.258 -9.508 11.186 1.00 91.94 104 SER A CA 1
ATOM 828 C C . SER A 1 104 ? -10.230 -10.120 12.145 1.00 91.94 104 SER A C 1
ATOM 830 O O . SER A 1 104 ? -10.221 -9.809 13.332 1.00 91.94 104 SER A O 1
ATOM 832 N N . THR A 1 105 ? -9.343 -10.986 11.646 1.00 91.94 105 THR A N 1
ATOM 833 C CA . THR A 1 105 ? -8.237 -11.561 12.423 1.00 91.94 105 THR A CA 1
ATOM 834 C C . THR A 1 105 ? -6.932 -10.825 12.137 1.00 91.94 105 THR A C 1
ATOM 836 O O . THR A 1 105 ? -6.532 -10.701 10.976 1.00 91.94 105 THR A O 1
ATOM 839 N N . SER A 1 106 ? -6.195 -10.445 13.183 1.00 94.94 106 SER A N 1
ATOM 840 C CA . SER A 1 106 ? -4.913 -9.732 13.053 1.00 94.94 106 SER A CA 1
ATOM 841 C C . SER A 1 106 ? -3.848 -10.510 12.271 1.00 94.94 106 SER A C 1
ATOM 843 O O . SER A 1 106 ? -3.030 -9.902 11.588 1.00 94.94 106 SER A O 1
ATOM 845 N N . LYS A 1 107 ? -3.876 -11.850 12.303 1.00 97.38 107 LYS A N 1
ATOM 846 C CA . LYS A 1 107 ? -2.889 -12.718 11.635 1.00 97.38 107 LYS A CA 1
ATOM 847 C C . LYS A 1 107 ? -2.711 -12.397 10.145 1.00 97.38 107 LYS A C 1
ATOM 849 O O . LYS A 1 107 ? -1.579 -12.258 9.689 1.00 97.38 107 LYS A O 1
ATOM 854 N N . TRP A 1 108 ? -3.810 -12.278 9.398 1.00 97.19 108 TRP A N 1
ATOM 855 C CA . TRP A 1 108 ? -3.764 -12.007 7.955 1.00 97.19 108 TRP A CA 1
ATOM 856 C C . TRP A 1 108 ? -3.304 -10.585 7.646 1.00 97.19 108 TRP A C 1
ATOM 858 O O . TRP A 1 108 ? -2.470 -10.400 6.763 1.00 97.19 108 TRP A O 1
ATOM 868 N N . ASN A 1 109 ? -3.773 -9.608 8.426 1.00 97.69 109 ASN A N 1
ATOM 869 C CA . ASN A 1 109 ? -3.297 -8.231 8.328 1.00 97.69 109 ASN A CA 1
ATOM 870 C C . ASN A 1 109 ? -1.784 -8.154 8.560 1.00 97.69 109 ASN A C 1
ATOM 872 O O . ASN A 1 109 ? -1.070 -7.586 7.746 1.00 97.69 109 ASN A O 1
ATOM 876 N N . HIS A 1 110 ? -1.266 -8.790 9.614 1.00 97.56 110 HIS A N 1
ATOM 877 C CA . HIS A 1 110 ? 0.170 -8.800 9.870 1.00 97.56 110 HIS A CA 1
ATOM 878 C C . HIS A 1 110 ? 0.946 -9.476 8.745 1.00 97.56 110 HIS A C 1
ATOM 880 O O . HIS A 1 110 ? 1.925 -8.902 8.284 1.00 97.56 110 HIS A O 1
ATOM 886 N N . LEU A 1 111 ? 0.529 -10.657 8.284 1.00 97.69 111 LEU A N 1
ATOM 887 C CA . LEU A 1 111 ? 1.227 -11.354 7.202 1.00 97.69 111 LEU A CA 1
ATOM 888 C C . LEU A 1 111 ? 1.354 -10.468 5.953 1.00 97.69 111 LEU A C 1
ATOM 890 O O . LEU A 1 111 ? 2.447 -10.318 5.410 1.00 97.69 111 LEU A O 1
ATOM 894 N N . LEU A 1 112 ? 0.248 -9.853 5.532 1.00 97.69 112 LEU A N 1
ATOM 895 C CA . LEU A 1 112 ? 0.219 -9.010 4.339 1.00 97.69 112 LEU A CA 1
ATOM 896 C C . LEU A 1 112 ? 0.919 -7.668 4.553 1.00 97.69 112 LEU A C 1
ATOM 898 O O . LEU A 1 112 ? 1.627 -7.222 3.658 1.00 97.69 112 LEU A O 1
ATOM 902 N N . HIS A 1 113 ? 0.825 -7.071 5.743 1.00 98.00 113 HIS A N 1
ATOM 903 C CA . HIS A 1 113 ? 1.615 -5.897 6.107 1.00 98.00 113 HIS A CA 1
ATOM 904 C C . HIS A 1 113 ? 3.113 -6.191 5.949 1.00 98.00 113 HIS A C 1
ATOM 906 O O . HIS A 1 113 ? 3.785 -5.484 5.203 1.00 98.00 113 HIS A O 1
ATOM 912 N N . HIS A 1 114 ? 3.623 -7.272 6.556 1.00 97.56 114 HIS A N 1
ATOM 913 C CA . HIS A 1 114 ? 5.035 -7.665 6.444 1.00 97.56 114 HIS A CA 1
ATOM 914 C C . HIS A 1 114 ? 5.444 -7.957 4.998 1.00 97.56 114 HIS A C 1
ATOM 916 O O . HIS A 1 114 ? 6.547 -7.595 4.592 1.00 97.56 114 HIS A O 1
ATOM 922 N N . PHE A 1 115 ? 4.571 -8.594 4.215 1.00 97.88 115 PHE A N 1
ATOM 923 C CA . PHE A 1 115 ? 4.834 -8.839 2.802 1.00 97.88 115 PHE A CA 1
ATOM 924 C C . PHE A 1 115 ? 4.963 -7.529 2.015 1.00 97.88 115 PHE A C 1
ATOM 926 O O . PHE A 1 115 ? 5.993 -7.309 1.385 1.00 97.88 115 PHE A O 1
ATOM 933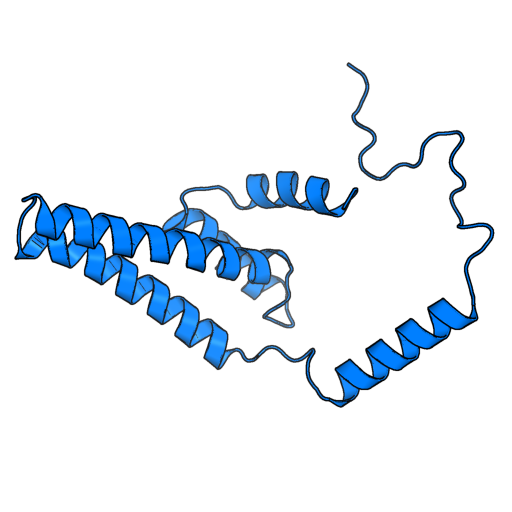 N N . VAL A 1 116 ? 3.965 -6.641 2.086 1.00 97.75 116 VAL A N 1
ATOM 934 C CA . VAL A 1 116 ? 3.937 -5.404 1.290 1.00 97.75 116 VAL A CA 1
ATOM 935 C C . VAL A 1 116 ? 5.050 -4.449 1.721 1.00 97.75 116 VAL A C 1
ATOM 937 O O . VAL A 1 116 ? 5.796 -3.963 0.872 1.00 97.75 116 VAL A O 1
ATOM 940 N N . ILE A 1 117 ? 5.230 -4.202 3.022 1.00 97.44 117 ILE A N 1
ATOM 941 C CA . ILE A 1 117 ? 6.284 -3.284 3.465 1.00 97.44 117 ILE A CA 1
ATOM 942 C C . ILE A 1 117 ? 7.686 -3.882 3.294 1.00 97.44 117 ILE A C 1
ATOM 944 O O . ILE A 1 117 ? 8.596 -3.193 2.839 1.00 97.44 117 ILE A O 1
ATOM 948 N N . GLY A 1 118 ? 7.849 -5.175 3.580 1.00 96.44 118 GLY A N 1
ATOM 949 C CA . GLY A 1 118 ? 9.139 -5.849 3.505 1.00 96.44 118 GLY A CA 1
ATOM 950 C C . GLY A 1 118 ? 9.596 -6.080 2.070 1.00 96.44 118 GLY A C 1
ATOM 951 O O . GLY A 1 118 ? 10.675 -5.635 1.696 1.00 96.44 118 GLY A O 1
ATOM 952 N N . HIS A 1 119 ? 8.777 -6.757 1.262 1.00 93.12 119 HIS A N 1
ATOM 953 C CA . HIS A 1 119 ? 9.178 -7.201 -0.075 1.00 93.12 119 HIS A CA 1
ATOM 954 C C . HIS A 1 119 ? 8.931 -6.150 -1.155 1.00 93.12 119 HIS A C 1
ATOM 956 O O . HIS A 1 119 ? 9.724 -6.074 -2.087 1.00 93.12 119 HIS A O 1
ATOM 962 N N . LEU A 1 120 ? 7.868 -5.340 -1.049 1.00 94.44 120 LEU A N 1
ATOM 963 C CA . LEU A 1 120 ? 7.574 -4.330 -2.074 1.00 94.44 120 LEU A CA 1
ATOM 964 C C . LEU A 1 120 ? 8.207 -2.977 -1.744 1.00 94.44 120 LEU A C 1
ATOM 966 O O . LEU A 1 120 ? 8.795 -2.351 -2.621 1.00 94.44 120 LEU A O 1
ATOM 970 N N . LYS A 1 121 ? 8.122 -2.512 -0.490 1.00 93.94 121 LYS A N 1
ATOM 971 C CA . LYS A 1 121 ? 8.708 -1.213 -0.103 1.00 93.94 121 LYS A CA 1
ATOM 972 C C . LYS A 1 121 ? 10.164 -1.290 0.355 1.00 93.94 121 LYS A C 1
ATOM 974 O O . LYS A 1 121 ? 10.836 -0.263 0.357 1.00 93.94 121 LYS A O 1
ATOM 979 N N . GLY A 1 122 ? 10.646 -2.467 0.759 1.00 93.00 122 GLY A N 1
ATOM 980 C CA . GLY A 1 122 ? 12.013 -2.649 1.253 1.00 93.00 122 GLY A CA 1
ATOM 981 C C . GLY A 1 122 ? 12.250 -2.127 2.675 1.00 93.00 122 GLY A C 1
ATOM 982 O O . GLY A 1 122 ? 13.388 -1.819 3.021 1.00 93.00 122 GLY A O 1
ATOM 983 N N . ALA A 1 123 ? 11.205 -2.004 3.501 1.00 94.44 123 ALA A N 1
ATOM 984 C CA . ALA A 1 123 ? 11.304 -1.521 4.880 1.00 94.44 123 ALA A CA 1
ATOM 985 C C . ALA A 1 123 ? 10.734 -2.540 5.887 1.00 94.44 123 ALA A C 1
ATOM 987 O O . ALA A 1 123 ? 9.795 -3.271 5.575 1.00 94.44 123 ALA A O 1
ATOM 988 N N . PRO A 1 124 ? 11.265 -2.620 7.120 1.00 95.38 124 PRO A N 1
ATOM 989 C CA . PRO A 1 124 ? 10.738 -3.543 8.115 1.00 95.38 124 PRO A CA 1
ATOM 990 C C . PRO A 1 124 ? 9.431 -3.017 8.724 1.00 95.38 124 PRO A C 1
ATOM 992 O O . PRO A 1 124 ? 9.329 -1.850 9.104 1.00 95.38 124 PRO A O 1
ATOM 995 N N . ALA A 1 125 ? 8.449 -3.906 8.906 1.00 95.50 125 ALA A N 1
ATOM 996 C CA . ALA A 1 125 ? 7.155 -3.570 9.514 1.00 95.50 125 ALA A CA 1
ATOM 997 C C . ALA A 1 125 ? 7.289 -2.973 10.928 1.00 95.50 125 ALA A C 1
ATOM 999 O O . ALA A 1 125 ? 6.497 -2.125 11.330 1.00 95.50 125 ALA A O 1
ATOM 1000 N N . SER A 1 126 ? 8.315 -3.380 11.683 1.00 95.00 126 SER A N 1
ATOM 1001 C CA . SER A 1 126 ? 8.606 -2.840 13.016 1.00 95.00 126 SER A CA 1
ATOM 1002 C C . SER A 1 126 ? 8.985 -1.359 12.990 1.00 95.00 126 SER A C 1
ATOM 1004 O O . SER A 1 126 ? 8.547 -0.612 13.864 1.00 95.00 126 SER A O 1
ATOM 1006 N N . TRP A 1 127 ? 9.756 -0.922 11.989 1.00 95.62 127 TRP A N 1
ATOM 1007 C CA . TRP A 1 127 ? 10.113 0.486 11.816 1.00 95.62 127 TRP A CA 1
ATOM 1008 C C . TRP A 1 127 ? 8.876 1.325 11.511 1.00 95.62 127 TRP A C 1
ATOM 1010 O O . TRP A 1 127 ? 8.665 2.354 12.150 1.00 95.62 127 TRP A O 1
ATOM 1020 N N . TRP A 1 128 ? 8.027 0.852 10.596 1.00 96.00 128 TRP A N 1
ATOM 1021 C CA . TRP A 1 128 ? 6.793 1.557 10.271 1.00 96.00 128 TRP A CA 1
ATOM 1022 C C . TRP A 1 128 ? 5.866 1.645 11.475 1.00 96.00 128 TRP A C 1
ATOM 1024 O O . TRP A 1 128 ? 5.463 2.745 11.820 1.00 96.00 128 TRP A O 1
ATOM 1034 N N . ASN A 1 129 ? 5.630 0.540 12.192 1.00 93.81 129 ASN A N 1
ATOM 1035 C CA . ASN A 1 129 ? 4.829 0.561 13.418 1.00 93.81 129 ASN A CA 1
ATOM 1036 C C . ASN A 1 129 ? 5.376 1.577 14.434 1.00 93.81 129 ASN A C 1
ATOM 1038 O O . ASN A 1 129 ? 4.617 2.371 14.978 1.00 93.81 129 ASN A O 1
ATOM 1042 N N . HIS A 1 130 ? 6.692 1.596 14.667 1.00 92.38 130 HIS A N 1
ATOM 1043 C CA . HIS A 1 130 ? 7.309 2.528 15.611 1.00 92.38 130 HIS A CA 1
ATOM 1044 C C . HIS A 1 130 ? 7.097 3.999 15.224 1.00 92.38 130 HIS A C 1
ATOM 1046 O O . HIS A 1 130 ? 6.738 4.814 16.077 1.00 92.38 130 HIS A O 1
ATOM 1052 N N . MET A 1 131 ? 7.314 4.345 13.953 1.00 92.12 131 MET A N 1
ATOM 1053 C CA . MET A 1 131 ? 7.125 5.714 13.461 1.00 92.12 131 MET A CA 1
ATOM 1054 C C . MET A 1 131 ? 5.645 6.102 13.416 1.00 92.12 131 MET A C 1
ATOM 1056 O O . MET A 1 131 ? 5.271 7.208 13.799 1.00 92.12 131 MET A O 1
ATOM 1060 N N . HIS A 1 132 ? 4.793 5.177 12.989 1.00 93.00 132 HIS A N 1
ATOM 1061 C CA . HIS A 1 132 ? 3.371 5.418 12.797 1.00 93.00 132 HI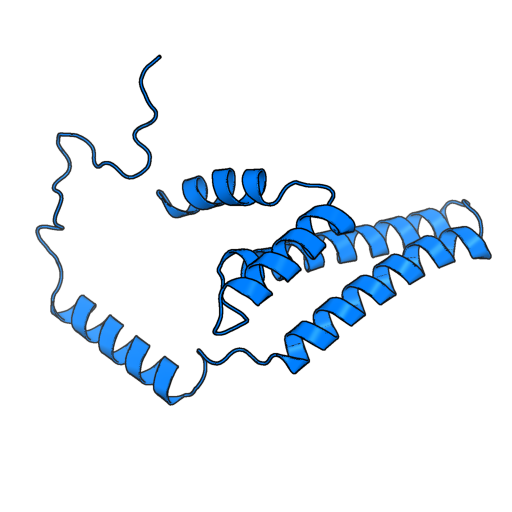S A CA 1
ATOM 1062 C C . HIS A 1 132 ? 2.618 5.548 14.122 1.00 93.00 132 HIS A C 1
ATOM 1064 O O . HIS A 1 132 ? 1.765 6.419 14.273 1.00 93.00 132 HIS A O 1
ATOM 1070 N N . PHE A 1 133 ? 2.990 4.765 15.140 1.00 89.75 133 PHE A N 1
ATOM 1071 C CA . PHE A 1 133 ? 2.455 4.950 16.491 1.00 89.75 133 PHE A CA 1
ATOM 1072 C C . PHE A 1 133 ? 2.827 6.310 17.082 1.00 89.75 133 PHE A C 1
ATOM 1074 O O . PHE A 1 133 ? 1.998 6.918 17.754 1.00 89.75 133 PHE A O 1
ATOM 1081 N N . GLN A 1 134 ? 4.029 6.825 16.806 1.00 87.94 134 GLN A N 1
ATOM 1082 C CA . GLN A 1 134 ? 4.400 8.181 17.221 1.00 87.94 134 GLN A CA 1
ATOM 1083 C C . GLN A 1 134 ? 3.552 9.246 16.526 1.00 87.94 134 GLN A C 1
ATOM 1085 O O . GLN A 1 134 ? 3.089 10.169 17.192 1.00 87.94 134 GLN A O 1
ATOM 1090 N N . HIS A 1 135 ? 3.313 9.090 15.221 1.00 87.88 135 HIS A N 1
ATOM 1091 C CA . HIS A 1 135 ? 2.441 9.979 14.456 1.00 87.88 135 HIS A CA 1
ATOM 1092 C C . HIS A 1 135 ? 1.014 10.017 15.029 1.00 87.88 135 HIS A C 1
ATOM 1094 O O . HIS A 1 135 ? 0.477 11.093 15.260 1.00 87.88 135 HIS A O 1
ATOM 1100 N N . HIS A 1 136 ? 0.427 8.861 15.346 1.00 86.81 136 HIS A N 1
ATOM 1101 C CA . HIS A 1 136 ? -0.932 8.796 15.895 1.00 86.81 136 HIS A CA 1
ATOM 1102 C C . HIS A 1 136 ? -1.053 9.165 17.378 1.00 86.81 136 HIS A C 1
ATOM 1104 O O . HIS A 1 136 ? -2.146 9.506 17.823 1.00 86.81 136 HIS A O 1
ATOM 1110 N N . ALA A 1 137 ? 0.030 9.096 18.157 1.00 82.62 137 ALA A N 1
ATOM 1111 C CA . ALA A 1 137 ? 0.008 9.492 19.565 1.00 82.62 137 ALA A CA 1
ATOM 1112 C C . ALA A 1 137 ? -0.141 11.014 19.754 1.00 82.62 137 ALA A C 1
ATOM 1114 O O . ALA A 1 137 ? -0.599 11.453 20.808 1.00 82.62 137 ALA A O 1
ATOM 1115 N N . LYS A 1 138 ? 0.261 11.814 18.757 1.00 73.88 138 LYS A N 1
ATOM 1116 C CA . LYS A 1 138 ? 0.114 13.277 18.721 1.00 73.88 138 LYS A CA 1
ATOM 1117 C C . LYS A 1 138 ? -0.268 13.709 17.294 1.00 73.88 138 LYS A C 1
ATOM 1119 O O . LYS A 1 138 ? 0.621 14.164 16.571 1.00 73.88 138 LYS A O 1
ATOM 1124 N N . PRO A 1 139 ? -1.532 13.486 16.886 1.00 57.19 139 PRO A N 1
ATOM 1125 C CA . PRO A 1 139 ? -1.991 13.819 15.543 1.00 57.19 139 PRO A CA 1
ATOM 1126 C C . PRO A 1 139 ? -1.962 15.326 15.269 1.00 57.19 139 PRO A C 1
ATOM 1128 O O . PRO A 1 139 ? -2.129 16.113 16.231 1.00 57.19 139 PRO A O 1
#

InterPro domains:
  IPR005804 Fatty acid desaturase domain [PF00487] (72-138)
  IPR012171 Fatty acid desaturase [PTHR19353] (1-139)

pLDDT: mean 90.44, std 13.35, range [43.41, 98.62]

Secondary structure (DSSP, 8-state):
-----SSPPPTTS-SS-TT--HHHHHHHHHHHHHHHHTTTTS--HHHHHHHHHHHHHHHHHHHHHHHHH-SSHHHHHHHHHHHHHHHHHHHHHHHHHHTT-S-SSHHHHHHHHHHIIIIIS---HHHHHHHHHHHHH--

Radius of gyration: 20.99 Å; chains: 1; bounding box: 44×33×59 Å

Sequence (139 aa):
MNSLLIGELSPEQPSFEPTKNKELTDEFRELRATVEQMGLMKANHVFFLLYLLHILLLDGAAWLTLWVFGTSFLPFLLCAVLLSAVQAQAGWLQHDFGHLSVFSTSKWNHLLHHFVIGHLKGAPASWWNHMHFQHHAKP

Organism: Pongo abelii (NCBI:txid9601)

Foldseek 3Di:
DDPPPQQDDDPPDDPDDPCPPPVVVVVVVVVVVVCVVVVVLAADLVVLVVLVVVLVVLLVVLVVLCVPVNCPPPSVVSSVVSLVVSLVSLVVSLVCLLVVSHDPDNVVSVVVNQCSCCVSVVDGSVVCNVVVSSVVSPD